Protein AF-A0A933IDX9-F1 (afdb_monomer_lite)

pLDDT: mean 79.71, std 16.28, range [44.59, 95.31]

Sequence (98 aa):
MGKRPRPNTANRVAEPPVTLSTPPRLVSDEKGQVVEVILNYADYENFLRVLAQHADWETLPPYLQDAIDNLLADEAIAEEGAPIPLRQALAQTHDLPA

Structure (mmCIF, N/CA/C/O backbone):
data_AF-A0A933IDX9-F1
#
_entry.id   AF-A0A933IDX9-F1
#
loop_
_atom_site.group_PDB
_atom_site.id
_atom_site.type_symbol
_atom_site.label_atom_id
_atom_site.label_alt_id
_atom_site.label_comp_id
_atom_site.label_asym_id
_atom_site.label_entity_id
_atom_site.label_seq_id
_atom_site.pdbx_PDB_ins_code
_atom_site.Cartn_x
_atom_site.Cartn_y
_atom_site.Cartn_z
_atom_site.occupancy
_atom_site.B_iso_or_equiv
_atom_site.auth_seq_id
_atom_site.auth_comp_id
_atom_site.auth_asym_id
_atom_site.auth_atom_id
_atom_site.pdbx_PDB_model_num
ATOM 1 N N . MET A 1 1 ? 23.999 -39.166 33.409 1.00 45.69 1 MET A N 1
ATOM 2 C CA . MET A 1 1 ? 24.673 -38.239 32.470 1.00 45.69 1 MET A CA 1
ATOM 3 C C . MET A 1 1 ? 24.041 -38.400 31.098 1.00 45.69 1 MET A C 1
ATOM 5 O O . MET A 1 1 ? 23.823 -39.535 30.705 1.00 45.69 1 MET A O 1
ATOM 9 N N . GLY A 1 2 ?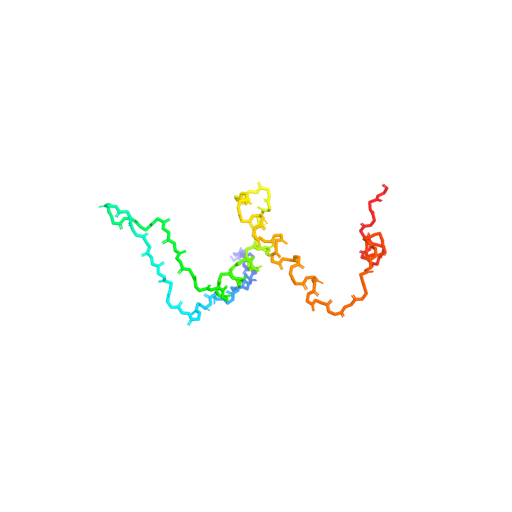 23.705 -37.296 30.418 1.00 47.09 2 GLY A N 1
ATOM 10 C CA . GLY A 1 2 ? 23.220 -37.311 29.028 1.00 47.09 2 GLY A CA 1
ATOM 11 C C . GLY A 1 2 ? 21.868 -36.627 28.781 1.00 47.09 2 GLY A C 1
ATOM 12 O O . GLY A 1 2 ? 20.983 -37.236 28.191 1.00 47.09 2 GLY A O 1
ATOM 13 N N . LYS A 1 3 ? 21.676 -35.371 29.215 1.00 47.22 3 LYS A N 1
ATOM 14 C CA . LYS A 1 3 ? 20.559 -34.551 28.709 1.00 47.22 3 LYS A CA 1
ATOM 15 C C . LYS A 1 3 ? 20.944 -34.046 27.313 1.00 47.22 3 LYS A C 1
ATOM 17 O O . LYS A 1 3 ? 21.912 -33.304 27.185 1.00 47.22 3 LYS A O 1
ATOM 22 N N . ARG A 1 4 ? 20.218 -34.488 26.282 1.00 50.94 4 ARG A N 1
ATOM 23 C CA . ARG A 1 4 ? 20.361 -34.010 24.896 1.00 50.94 4 ARG A CA 1
ATOM 24 C C . ARG A 1 4 ? 20.116 -32.490 24.843 1.00 50.94 4 ARG A C 1
ATOM 26 O O . ARG A 1 4 ? 19.132 -32.043 25.440 1.00 50.94 4 ARG A O 1
ATOM 33 N N . PRO A 1 5 ? 20.955 -31.696 24.157 1.00 49.97 5 PRO A N 1
ATOM 34 C CA . PRO A 1 5 ? 20.691 -30.277 23.972 1.00 49.97 5 PRO A CA 1
ATOM 35 C C . PRO A 1 5 ? 19.539 -30.106 22.975 1.00 49.97 5 PRO A C 1
ATOM 37 O O . PRO A 1 5 ? 19.484 -30.781 21.947 1.00 49.97 5 PRO A O 1
ATOM 40 N N . ARG A 1 6 ? 18.583 -29.235 23.310 1.00 53.88 6 ARG A N 1
ATOM 41 C CA . ARG A 1 6 ? 17.514 -28.815 22.393 1.00 53.88 6 ARG A CA 1
ATOM 42 C C . ARG A 1 6 ? 18.144 -27.985 21.265 1.00 53.88 6 ARG A C 1
ATOM 44 O O . ARG A 1 6 ? 19.086 -27.246 21.555 1.00 53.88 6 ARG A O 1
ATOM 51 N N . PRO A 1 7 ? 17.669 -28.095 20.014 1.00 44.84 7 PRO A N 1
ATOM 52 C CA . PRO A 1 7 ? 18.198 -27.286 18.930 1.00 44.84 7 PRO A CA 1
ATOM 53 C C . PRO A 1 7 ? 17.945 -25.809 19.231 1.00 44.84 7 PRO A C 1
ATOM 55 O O . PRO A 1 7 ? 16.839 -25.410 19.597 1.00 44.84 7 PRO A O 1
ATOM 58 N N . ASN A 1 8 ? 19.029 -25.046 19.127 1.00 44.59 8 ASN A N 1
ATOM 59 C CA . ASN A 1 8 ? 19.095 -23.603 19.262 1.00 44.59 8 ASN A CA 1
ATOM 60 C C . ASN A 1 8 ? 18.110 -22.983 18.266 1.00 44.59 8 ASN A C 1
ATOM 62 O O . ASN A 1 8 ? 18.256 -23.183 17.059 1.00 44.59 8 ASN A O 1
ATOM 66 N N . THR A 1 9 ? 17.088 -22.298 18.773 1.00 50.53 9 THR A N 1
ATOM 67 C CA . THR A 1 9 ? 16.115 -21.555 17.976 1.00 50.53 9 THR A CA 1
ATOM 68 C C . THR A 1 9 ? 16.888 -20.494 17.206 1.00 50.53 9 THR A C 1
ATOM 70 O O . THR A 1 9 ? 17.293 -19.476 17.763 1.00 50.53 9 THR A O 1
ATOM 73 N N . ALA A 1 10 ? 17.187 -20.799 15.946 1.00 44.81 10 ALA A N 1
ATOM 74 C CA . ALA A 1 10 ? 17.924 -19.933 15.056 1.00 44.81 10 ALA A CA 1
ATOM 75 C C . ALA A 1 10 ? 17.204 -18.586 14.969 1.00 44.81 10 ALA A C 1
ATOM 77 O O . ALA A 1 10 ? 16.088 -18.503 14.466 1.00 44.81 10 ALA A O 1
ATOM 78 N N . ASN A 1 11 ? 17.842 -17.567 15.542 1.00 46.97 11 ASN A N 1
ATOM 79 C CA . ASN A 1 11 ? 18.029 -16.248 14.955 1.00 46.97 11 ASN A CA 1
ATOM 80 C C . ASN A 1 11 ? 16.917 -15.827 13.975 1.00 46.97 11 ASN A C 1
ATOM 82 O O . ASN A 1 11 ? 17.146 -15.696 12.775 1.00 46.97 11 ASN A O 1
ATOM 86 N N . ARG A 1 12 ? 15.701 -15.604 14.484 1.00 47.06 12 ARG A N 1
ATOM 87 C CA . ARG A 1 12 ? 14.731 -14.783 13.765 1.00 47.06 12 ARG A CA 1
ATOM 88 C C . ARG A 1 12 ? 15.270 -13.367 13.903 1.00 47.06 12 ARG A C 1
ATOM 90 O O . ARG A 1 12 ? 15.189 -12.796 14.988 1.00 47.06 12 ARG A O 1
ATOM 97 N N . VAL A 1 13 ? 15.947 -12.879 12.866 1.00 49.91 13 VAL A N 1
ATOM 98 C CA . VAL A 1 13 ? 16.349 -11.474 12.774 1.00 49.91 13 VAL A CA 1
ATOM 99 C C . VAL A 1 13 ? 15.067 -10.683 13.005 1.00 49.91 13 VAL A C 1
ATOM 101 O O . VAL A 1 13 ? 14.136 -10.776 12.213 1.00 49.91 13 VAL A O 1
ATOM 104 N N . ALA A 1 14 ? 14.955 -10.040 14.166 1.00 50.41 14 ALA A N 1
ATOM 105 C CA . ALA A 1 14 ? 13.863 -9.124 14.419 1.00 50.41 14 ALA A CA 1
ATOM 106 C C . ALA A 1 14 ? 14.101 -7.957 13.466 1.00 50.41 14 ALA A C 1
ATOM 108 O O . ALA A 1 14 ? 15.050 -7.192 13.653 1.00 50.41 14 ALA A O 1
ATOM 109 N N . GLU A 1 15 ? 13.318 -7.904 12.394 1.00 51.97 15 GLU A N 1
ATOM 110 C CA . GLU A 1 15 ? 13.333 -6.775 11.477 1.00 51.97 15 GLU A CA 1
ATOM 111 C C . GLU A 1 15 ? 13.093 -5.491 12.274 1.00 51.97 15 GLU A C 1
ATOM 113 O O . GLU A 1 15 ? 12.338 -5.499 13.258 1.00 51.97 15 GLU A O 1
ATOM 118 N N . PRO A 1 16 ? 13.801 -4.405 11.927 1.00 48.38 16 PRO A N 1
ATOM 119 C CA . PRO A 1 16 ? 13.703 -3.168 12.675 1.00 48.38 16 PRO A CA 1
ATOM 120 C C . PRO A 1 16 ? 12.237 -2.713 12.702 1.00 48.38 16 PRO A C 1
ATOM 122 O O . PRO A 1 16 ? 11.563 -2.765 11.672 1.00 48.38 16 PRO A O 1
ATOM 125 N N . PRO A 1 17 ? 11.723 -2.271 13.863 1.00 57.91 17 PRO A N 1
ATOM 126 C CA . PRO A 1 17 ? 10.365 -1.764 13.947 1.00 57.91 17 PRO A CA 1
ATOM 127 C C . PRO A 1 17 ? 10.210 -0.615 12.951 1.00 57.91 17 PRO A C 1
ATOM 129 O O . PRO A 1 17 ? 11.028 0.311 12.946 1.00 57.91 17 PRO A O 1
ATOM 132 N N . VAL A 1 18 ? 9.164 -0.678 12.121 1.00 59.28 18 VAL A N 1
ATOM 133 C CA . VAL A 1 18 ? 8.779 0.430 11.244 1.00 59.28 18 VAL A CA 1
ATOM 134 C C . VAL A 1 18 ? 8.603 1.654 12.131 1.00 59.28 18 VAL A C 1
ATOM 136 O O . VAL A 1 18 ? 7.672 1.743 12.932 1.00 59.28 18 VAL A O 1
ATOM 139 N N . THR A 1 19 ? 9.569 2.562 12.058 1.00 71.19 19 THR A N 1
ATOM 140 C CA . THR A 1 19 ? 9.562 3.769 12.870 1.00 71.19 19 THR A CA 1
ATOM 141 C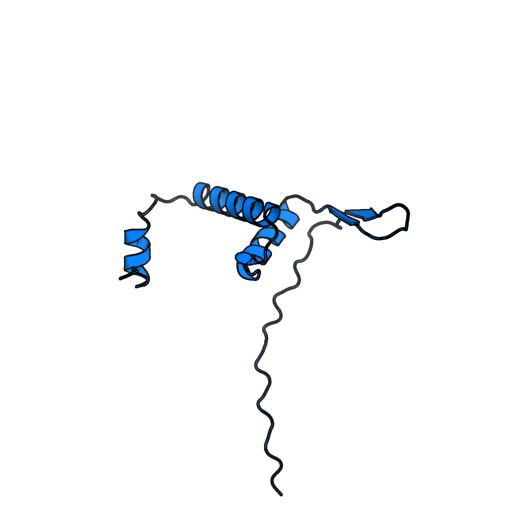 C . THR A 1 19 ? 8.773 4.796 12.089 1.00 71.19 19 THR A C 1
ATOM 143 O O . THR A 1 19 ? 9.217 5.249 11.038 1.00 71.19 19 THR A O 1
ATOM 146 N N . LEU A 1 20 ? 7.580 5.111 12.586 1.00 79.56 20 LEU A N 1
ATOM 147 C CA . LEU A 1 20 ? 6.732 6.131 11.989 1.00 79.56 20 LEU A CA 1
ATOM 148 C C . LEU A 1 20 ? 7.413 7.486 12.158 1.00 79.56 20 LEU A C 1
ATOM 150 O O . LEU A 1 20 ? 7.788 7.872 13.269 1.00 79.56 20 LEU A O 1
ATOM 154 N N . SER A 1 21 ? 7.585 8.195 11.050 1.00 81.81 21 SER A N 1
ATOM 155 C CA . SER A 1 21 ? 8.193 9.524 11.042 1.00 81.81 21 SER A CA 1
ATOM 156 C C . SER A 1 21 ? 7.307 10.552 11.744 1.00 81.81 21 SER A C 1
ATOM 158 O O . SER A 1 21 ? 7.810 11.499 12.352 1.00 81.81 21 SER A O 1
ATOM 160 N N . THR A 1 22 ? 5.987 10.342 11.722 1.00 82.69 22 THR A N 1
ATOM 161 C CA . THR A 1 22 ? 5.022 11.147 12.476 1.00 82.69 22 THR A CA 1
ATOM 162 C C . THR A 1 22 ? 4.072 10.284 13.298 1.00 82.69 22 THR A C 1
ATOM 164 O O . THR A 1 22 ? 3.740 9.173 12.885 1.00 82.69 22 THR A O 1
ATOM 167 N N . PRO A 1 23 ? 3.577 10.786 14.445 1.00 85.88 23 PRO A N 1
ATOM 168 C CA . PRO A 1 23 ? 2.555 10.082 1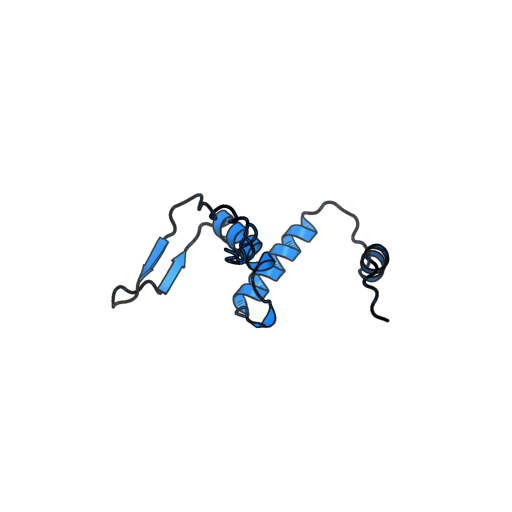5.202 1.00 85.88 23 PRO A CA 1
ATOM 169 C C . PRO A 1 23 ? 1.302 9.851 14.339 1.00 85.88 23 PRO A C 1
ATOM 171 O O . PRO A 1 23 ? 0.773 10.818 13.778 1.00 85.88 23 PRO A O 1
ATOM 174 N N . PRO A 1 24 ? 0.803 8.607 14.245 1.00 90.31 24 PRO A N 1
ATOM 175 C CA . PRO A 1 24 ? -0.402 8.307 13.489 1.00 90.31 24 PRO A CA 1
ATOM 176 C C . PRO A 1 24 ? -1.622 8.939 14.161 1.00 90.31 24 PRO A C 1
ATOM 178 O O . PRO A 1 24 ? -1.677 9.061 15.390 1.00 90.31 24 PRO A O 1
ATOM 181 N N . ARG A 1 25 ? -2.637 9.309 13.375 1.00 91.38 25 ARG A N 1
ATOM 182 C CA . ARG A 1 25 ? -3.938 9.690 13.943 1.00 91.38 25 ARG A CA 1
ATOM 183 C C . ARG A 1 25 ? -4.804 8.451 14.076 1.00 91.38 25 ARG A C 1
ATOM 185 O O . ARG A 1 25 ? -4.937 7.685 13.130 1.00 91.38 25 ARG A O 1
ATOM 192 N N . LEU A 1 26 ? -5.403 8.282 15.245 1.00 93.50 26 LEU A N 1
ATOM 193 C CA . LEU A 1 26 ? -6.318 7.185 15.525 1.00 93.50 26 LEU A CA 1
ATOM 194 C C . LEU A 1 26 ? -7.747 7.715 15.453 1.00 93.50 26 LEU A C 1
ATOM 196 O O . LEU A 1 26 ? -8.053 8.742 16.063 1.00 93.50 26 LEU A O 1
ATOM 200 N N . VAL A 1 27 ? -8.606 7.025 14.711 1.00 93.25 27 VAL A N 1
ATOM 201 C CA . VAL A 1 27 ? -10.043 7.301 14.659 1.00 93.25 27 VAL A CA 1
ATOM 202 C C . VAL A 1 27 ? -10.742 6.239 15.492 1.00 93.25 27 VAL A C 1
ATOM 204 O O . VAL A 1 27 ? -10.531 5.043 15.281 1.00 93.25 27 VAL A O 1
ATOM 207 N N . SER A 1 28 ? -11.556 6.677 16.449 1.00 95.31 28 SER A N 1
ATOM 208 C CA . SER A 1 28 ? -12.326 5.795 17.323 1.00 95.31 28 SER A CA 1
ATOM 209 C C . SER A 1 28 ? -13.817 5.857 17.005 1.00 95.31 28 SER A C 1
ATOM 211 O O . SER A 1 28 ? -14.326 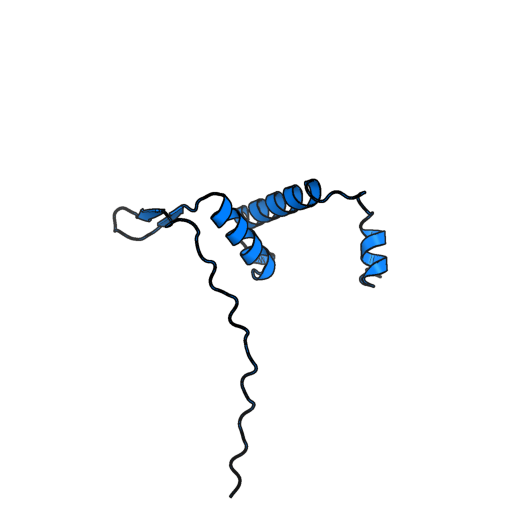6.907 16.614 1.00 95.31 28 SER A O 1
ATOM 213 N N . ASP A 1 29 ? -14.517 4.743 17.208 1.00 94.44 29 ASP A N 1
ATOM 214 C CA . ASP A 1 29 ? -15.976 4.685 17.154 1.00 94.44 29 ASP A CA 1
ATOM 215 C C . ASP A 1 29 ? -16.635 5.336 18.390 1.00 94.44 29 ASP A C 1
ATOM 217 O O . ASP A 1 29 ? -15.972 5.775 19.335 1.00 94.44 29 ASP A O 1
ATOM 221 N N . GLU A 1 30 ? -17.971 5.361 18.416 1.00 93.69 30 GLU A N 1
ATOM 222 C CA . GLU A 1 30 ? -18.768 5.888 19.539 1.00 93.69 30 GLU A CA 1
ATOM 223 C C . GLU A 1 30 ? -18.532 5.142 20.868 1.00 93.69 30 GLU A C 1
ATOM 225 O O . GLU A 1 30 ? -18.858 5.653 21.940 1.00 93.69 30 GLU A O 1
ATOM 230 N N . LYS A 1 31 ? -17.962 3.931 20.816 1.00 93.94 31 LYS A N 1
ATOM 231 C CA . LYS A 1 31 ? -17.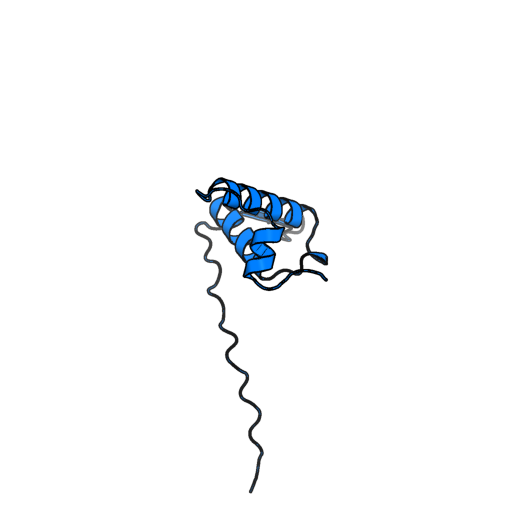631 3.087 21.974 1.00 93.94 31 LYS A CA 1
ATOM 232 C C . LYS A 1 31 ? -16.169 3.246 22.408 1.00 93.94 31 LYS A C 1
ATOM 234 O O . LYS A 1 31 ? -15.741 2.567 23.344 1.00 93.94 31 LYS A O 1
ATOM 239 N N . GLY A 1 32 ? -15.407 4.120 21.749 1.00 90.38 32 GLY A N 1
ATOM 240 C CA . GLY A 1 32 ? -13.995 4.375 22.023 1.00 90.38 32 GLY A CA 1
ATOM 241 C C . GLY A 1 32 ? -13.036 3.315 21.471 1.00 90.38 32 GLY A C 1
ATOM 242 O O . GLY A 1 32 ? -11.861 3.330 21.834 1.00 90.38 32 GLY A O 1
ATOM 243 N N . GLN A 1 33 ? -13.493 2.398 20.615 1.00 92.62 33 GLN A N 1
ATOM 244 C CA . GLN A 1 33 ? -12.632 1.419 19.946 1.00 92.62 33 GLN A CA 1
ATOM 245 C C . GLN A 1 33 ? -11.973 2.052 18.725 1.00 92.62 33 GLN A C 1
ATOM 247 O O . GLN A 1 33 ? -12.641 2.724 17.948 1.00 92.62 33 GLN A O 1
ATOM 252 N N . VAL A 1 34 ? -10.667 1.843 18.545 1.00 91.50 34 VAL A N 1
ATOM 253 C CA . VAL A 1 34 ? -9.953 2.336 17.357 1.00 91.50 34 VAL A CA 1
ATOM 254 C C . VAL A 1 34 ? -10.405 1.535 16.140 1.00 91.50 34 VAL A C 1
ATOM 256 O O . VAL A 1 34 ? -10.256 0.315 16.114 1.00 91.50 34 VAL A O 1
ATOM 259 N N . VAL A 1 35 ? -10.948 2.231 15.146 1.00 93.62 35 VAL A N 1
ATOM 260 C CA . VAL A 1 35 ? -11.460 1.646 13.899 1.00 93.62 35 VAL A CA 1
ATOM 261 C C . VAL A 1 35 ? -10.581 1.973 12.700 1.00 93.62 35 VAL A C 1
ATOM 263 O O . VAL A 1 35 ? -10.515 1.176 11.770 1.00 93.62 35 VAL A O 1
ATOM 266 N N . GLU A 1 36 ? -9.861 3.097 12.730 1.00 89.88 36 GLU A N 1
ATOM 267 C CA . GLU A 1 36 ? -8.970 3.493 11.639 1.00 89.88 36 GLU A CA 1
ATOM 268 C C . GLU A 1 36 ? -7.675 4.105 12.174 1.00 89.88 36 GLU A C 1
ATOM 270 O O . GLU A 1 36 ? -7.623 4.705 13.254 1.00 89.88 36 GLU A O 1
ATOM 275 N N . VAL A 1 37 ? -6.621 3.967 11.374 1.00 91.19 37 VAL A N 1
ATOM 276 C CA . VAL A 1 37 ? -5.309 4.562 11.613 1.00 91.19 37 VAL A CA 1
ATOM 277 C C . VAL A 1 37 ? -4.931 5.349 10.370 1.00 91.19 37 VAL A C 1
ATOM 279 O O . VAL A 1 37 ? -4.826 4.791 9.283 1.00 91.19 37 VAL A O 1
ATOM 282 N N . ILE A 1 38 ? -4.722 6.650 10.534 1.00 91.25 38 ILE A N 1
ATOM 283 C CA . ILE A 1 38 ? -4.303 7.543 9.459 1.00 91.25 38 ILE A CA 1
ATOM 284 C C . ILE A 1 38 ? -2.803 7.774 9.603 1.00 91.25 38 ILE A C 1
ATOM 286 O O . ILE A 1 38 ? -2.335 8.341 10.598 1.00 91.25 38 ILE A O 1
ATOM 290 N N . LEU A 1 39 ? -2.070 7.338 8.585 1.00 91.62 39 LEU A N 1
ATOM 291 C CA . LEU A 1 39 ? -0.639 7.556 8.431 1.00 91.62 39 LEU A CA 1
ATOM 292 C C . LEU A 1 39 ? -0.389 8.767 7.534 1.00 91.62 39 LEU A C 1
ATOM 294 O O . LEU A 1 39 ? -1.233 9.140 6.716 1.00 91.62 39 LEU A O 1
ATOM 298 N N . ASN A 1 40 ? 0.784 9.383 7.677 1.00 92.31 40 ASN A N 1
ATOM 299 C CA . ASN A 1 40 ? 1.259 10.267 6.622 1.00 92.31 40 ASN A CA 1
ATOM 300 C C . ASN A 1 40 ? 1.595 9.432 5.373 1.00 92.31 40 ASN A C 1
ATOM 302 O O . ASN A 1 40 ? 1.749 8.213 5.448 1.00 92.31 40 ASN A O 1
ATOM 306 N N . TYR A 1 41 ? 1.710 10.096 4.227 1.00 90.12 41 TYR A N 1
ATOM 307 C CA . TYR A 1 41 ? 1.897 9.407 2.954 1.00 90.12 41 TYR A CA 1
ATOM 308 C C . TYR A 1 41 ? 3.190 8.571 2.899 1.00 90.12 41 TYR A C 1
ATOM 310 O O . TYR A 1 41 ? 3.144 7.412 2.510 1.00 90.12 41 TYR A O 1
ATOM 318 N N . ALA A 1 42 ? 4.318 9.107 3.375 1.00 90.31 42 ALA A N 1
ATOM 319 C CA . ALA A 1 42 ? 5.601 8.397 3.356 1.00 90.31 42 ALA A CA 1
ATOM 320 C C . ALA A 1 42 ? 5.615 7.159 4.276 1.00 90.31 42 ALA A C 1
ATOM 322 O O . ALA A 1 42 ? 6.147 6.108 3.922 1.00 90.31 42 ALA A O 1
ATOM 323 N N . ASP A 1 43 ? 5.005 7.268 5.457 1.00 91.12 43 ASP A N 1
ATOM 324 C CA . ASP A 1 43 ? 4.849 6.163 6.403 1.00 91.12 43 ASP A CA 1
ATOM 325 C C . ASP A 1 43 ? 3.890 5.100 5.839 1.00 91.12 43 ASP A C 1
ATOM 327 O O . ASP A 1 43 ? 4.105 3.906 6.049 1.00 91.12 43 ASP A O 1
ATOM 331 N N . TYR A 1 44 ? 2.853 5.520 5.104 1.00 91.56 44 TYR A N 1
ATOM 332 C CA . TYR A 1 44 ? 1.931 4.625 4.408 1.00 91.56 44 TYR A CA 1
ATOM 333 C C . TYR A 1 44 ? 2.617 3.860 3.269 1.00 91.56 44 TYR A C 1
ATOM 335 O O . TYR A 1 44 ? 2.494 2.640 3.209 1.00 91.56 44 TYR A O 1
ATOM 343 N N . GLU A 1 45 ? 3.398 4.530 2.418 1.00 91.62 45 GLU A N 1
ATOM 344 C CA . GLU A 1 45 ? 4.196 3.865 1.378 1.00 91.62 45 GLU A CA 1
ATOM 345 C C . GLU A 1 45 ? 5.166 2.849 1.987 1.00 91.62 45 GLU A C 1
ATOM 347 O O . GLU A 1 45 ? 5.242 1.704 1.542 1.00 91.62 45 GLU A O 1
ATOM 352 N N . ASN A 1 46 ? 5.873 3.227 3.056 1.00 90.50 46 ASN A N 1
ATOM 353 C CA . ASN A 1 46 ? 6.793 2.316 3.728 1.00 90.50 46 ASN A CA 1
ATOM 354 C C . ASN A 1 46 ? 6.063 1.114 4.347 1.00 90.50 46 ASN A C 1
ATOM 356 O O . ASN A 1 46 ? 6.553 -0.013 4.285 1.00 90.50 46 ASN A O 1
ATOM 360 N N . PHE A 1 47 ? 4.871 1.332 4.906 1.00 90.69 47 PHE A N 1
ATOM 361 C CA . PHE A 1 47 ? 4.013 0.248 5.374 1.00 90.69 47 PHE A CA 1
ATOM 362 C C . PHE A 1 47 ? 3.638 -0.710 4.236 1.00 90.69 47 PHE A C 1
ATOM 364 O O . PHE A 1 47 ? 3.774 -1.919 4.412 1.00 90.69 47 PHE A O 1
ATOM 371 N N . LEU A 1 48 ? 3.232 -0.200 3.069 1.00 92.38 48 LEU A N 1
ATOM 372 C CA . LEU A 1 48 ? 2.907 -1.032 1.906 1.00 92.38 48 LEU A CA 1
ATOM 373 C C . LEU A 1 48 ? 4.114 -1.841 1.410 1.00 92.38 48 LEU A C 1
ATOM 375 O O . LEU A 1 48 ? 3.952 -3.018 1.095 1.00 92.38 48 LEU A O 1
ATOM 379 N N . ARG A 1 49 ? 5.328 -1.273 1.415 1.00 90.62 49 ARG A N 1
ATOM 380 C CA . ARG A 1 49 ? 6.564 -2.008 1.068 1.00 90.62 49 ARG A CA 1
ATOM 381 C C . ARG A 1 49 ? 6.819 -3.189 1.991 1.00 90.62 49 ARG A C 1
ATOM 383 O O . ARG A 1 49 ? 7.122 -4.285 1.529 1.00 90.62 49 ARG A O 1
ATOM 390 N N . VAL A 1 50 ? 6.690 -2.968 3.298 1.00 89.56 50 VAL A N 1
ATOM 391 C CA . VAL A 1 50 ? 6.840 -4.033 4.299 1.00 89.56 50 VAL A CA 1
ATOM 392 C C . VAL A 1 50 ? 5.741 -5.076 4.109 1.00 89.56 50 VAL A C 1
ATOM 394 O O . VAL A 1 50 ? 6.003 -6.276 4.127 1.00 89.56 50 VAL A O 1
ATOM 397 N N . LEU A 1 51 ? 4.509 -4.637 3.862 1.00 90.31 51 LEU A N 1
ATOM 398 C CA . LEU A 1 51 ? 3.384 -5.532 3.635 1.00 90.31 51 LEU A CA 1
ATOM 399 C C . LEU A 1 51 ? 3.606 -6.429 2.409 1.00 90.31 51 LEU A C 1
ATOM 401 O O . LEU A 1 51 ? 3.418 -7.637 2.517 1.00 90.31 51 LEU A O 1
ATOM 405 N N . ALA A 1 52 ? 4.084 -5.876 1.294 1.00 88.19 52 ALA A N 1
ATOM 406 C CA . ALA A 1 52 ? 4.387 -6.620 0.072 1.00 88.19 52 ALA A CA 1
ATOM 407 C C . ALA A 1 52 ? 5.463 -7.707 0.266 1.00 88.19 52 ALA A C 1
ATOM 409 O O . ALA A 1 52 ? 5.444 -8.724 -0.420 1.00 88.19 52 ALA A O 1
ATOM 410 N N . GLN A 1 53 ? 6.389 -7.519 1.211 1.00 87.62 53 GLN A N 1
ATOM 411 C CA . GLN A 1 53 ? 7.459 -8.484 1.495 1.00 87.62 53 GLN A CA 1
ATOM 412 C C . GLN A 1 53 ? 7.019 -9.639 2.404 1.00 87.62 53 GLN A C 1
ATOM 414 O O . GLN A 1 53 ? 7.630 -10.710 2.375 1.00 87.62 53 GLN A O 1
ATOM 419 N N . HIS A 1 54 ? 5.992 -9.433 3.234 1.00 85.06 54 HIS A N 1
ATOM 420 C CA . HIS A 1 54 ? 5.660 -10.356 4.326 1.00 85.06 54 HIS A CA 1
ATOM 421 C C . HIS A 1 54 ? 4.240 -10.910 4.297 1.00 85.06 54 HIS A C 1
ATOM 423 O O . HIS A 1 54 ? 3.971 -11.898 4.987 1.00 85.06 54 HIS A O 1
ATOM 429 N N . ALA A 1 55 ? 3.323 -10.286 3.564 1.00 85.50 55 ALA A N 1
ATOM 430 C CA . ALA A 1 55 ? 1.948 -10.742 3.489 1.00 85.50 55 ALA A CA 1
ATOM 431 C C . ALA A 1 55 ? 1.767 -11.800 2.399 1.00 85.50 55 ALA A C 1
ATOM 433 O O . ALA A 1 55 ? 2.356 -11.727 1.324 1.00 85.50 55 ALA A O 1
ATOM 434 N N . ASP A 1 56 ? 0.904 -12.772 2.684 1.00 89.19 56 ASP A N 1
ATOM 435 C CA . ASP A 1 56 ? 0.429 -13.703 1.670 1.00 89.19 56 ASP A CA 1
ATOM 436 C C . ASP A 1 56 ? -0.610 -12.994 0.796 1.00 89.19 56 ASP A C 1
ATOM 438 O O . ASP A 1 56 ? -1.674 -12.593 1.287 1.00 89.19 56 ASP A O 1
ATOM 442 N N . TRP A 1 57 ? -0.275 -12.837 -0.487 1.00 88.38 57 TRP A N 1
ATOM 443 C CA . TRP A 1 57 ? -1.065 -12.112 -1.479 1.00 88.38 57 TRP A CA 1
ATOM 444 C C . TRP A 1 57 ? -2.521 -12.581 -1.516 1.00 88.38 57 TRP A C 1
ATOM 446 O O . TRP A 1 57 ? -3.433 -11.760 -1.458 1.00 88.38 57 TRP A O 1
ATOM 456 N N . GLU A 1 58 ? -2.752 -13.897 -1.485 1.00 90.06 58 GLU A N 1
ATOM 457 C CA . GLU A 1 58 ? -4.089 -14.504 -1.585 1.00 90.06 58 GLU A CA 1
ATOM 458 C C . GLU A 1 58 ? -4.987 -14.200 -0.376 1.00 90.06 58 GLU A C 1
ATOM 460 O O . GLU A 1 58 ? -6.212 -14.304 -0.444 1.00 90.06 58 GLU A O 1
ATOM 465 N N . THR A 1 59 ? -4.386 -13.821 0.752 1.00 89.38 59 THR A N 1
ATOM 466 C CA . THR A 1 59 ? -5.105 -13.484 1.991 1.00 89.38 59 THR A CA 1
ATOM 467 C C . THR A 1 59 ? -5.242 -11.984 2.211 1.00 89.38 59 THR A C 1
ATOM 469 O O . THR A 1 59 ? -5.945 -11.547 3.127 1.00 89.38 59 THR A O 1
ATOM 472 N N . LEU A 1 60 ? -4.562 -11.191 1.386 1.00 90.56 60 LEU A N 1
ATOM 473 C CA . LEU A 1 60 ? -4.540 -9.752 1.509 1.00 90.56 60 LEU A CA 1
ATOM 474 C C . LEU A 1 60 ? -5.899 -9.171 1.081 1.00 90.56 60 LEU A C 1
ATOM 476 O O . LEU A 1 60 ? -6.434 -9.561 0.043 1.00 90.56 60 LEU A O 1
ATOM 480 N N . PRO A 1 61 ? -6.480 -8.228 1.840 1.00 92.94 61 PRO A N 1
ATOM 481 C CA . PRO A 1 61 ? -7.671 -7.520 1.396 1.00 92.94 61 PRO A CA 1
ATOM 482 C C . PRO A 1 61 ? -7.475 -6.869 0.012 1.00 92.94 61 PRO A C 1
ATOM 484 O O . PRO A 1 61 ? -6.427 -6.256 -0.203 1.00 92.94 61 PRO A O 1
ATOM 487 N N . PRO A 1 62 ? -8.476 -6.907 -0.894 1.00 93.00 62 PRO A N 1
ATOM 488 C CA . PRO A 1 62 ? -8.319 -6.422 -2.270 1.00 93.00 62 PRO A CA 1
ATOM 489 C C . PRO A 1 62 ? -7.813 -4.979 -2.376 1.00 93.00 62 PRO A C 1
ATOM 491 O O . PRO A 1 62 ? -6.936 -4.683 -3.172 1.00 93.00 62 PRO A O 1
ATOM 494 N N . TYR A 1 63 ? -8.281 -4.089 -1.498 1.00 91.44 63 TYR A N 1
ATOM 495 C CA . TYR A 1 63 ? -7.844 -2.690 -1.502 1.00 91.44 63 TYR A CA 1
ATOM 496 C C . TYR A 1 63 ? -6.352 -2.509 -1.166 1.00 91.44 63 TYR A C 1
ATOM 498 O O . TYR A 1 63 ? -5.757 -1.513 -1.564 1.00 91.44 63 TYR A O 1
ATOM 506 N N . LEU A 1 64 ? -5.743 -3.444 -0.422 1.00 92.19 64 LEU A N 1
ATOM 507 C CA . LEU A 1 64 ? -4.302 -3.435 -0.156 1.00 92.19 64 LEU A CA 1
ATOM 508 C C . LEU A 1 64 ? -3.519 -4.062 -1.307 1.00 92.19 64 LEU A C 1
ATOM 510 O O . LEU A 1 64 ? -2.405 -3.619 -1.554 1.00 92.19 64 LEU A O 1
ATOM 514 N N . GLN A 1 65 ? -4.094 -5.040 -2.016 1.00 93.88 65 GLN A N 1
ATOM 515 C CA . GLN A 1 65 ? -3.490 -5.584 -3.237 1.00 93.88 65 GLN A CA 1
ATOM 516 C C . GLN A 1 65 ? -3.374 -4.473 -4.282 1.00 93.88 65 GLN A C 1
ATOM 518 O O . GLN A 1 65 ? -2.273 -4.17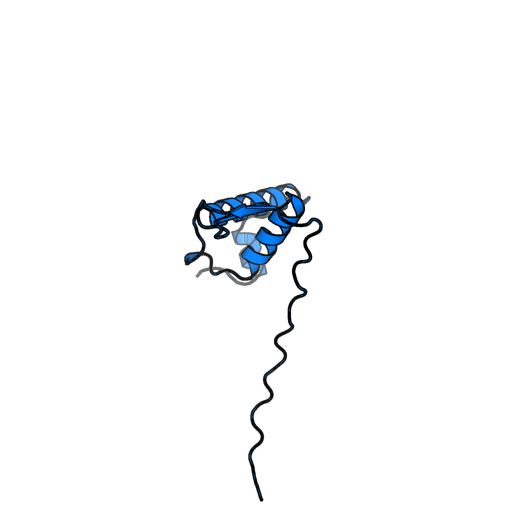0 -4.726 1.00 93.88 65 GLN A O 1
ATOM 523 N N . ASP A 1 66 ? -4.479 -3.769 -4.547 1.00 94.69 66 ASP A N 1
ATOM 524 C CA . ASP A 1 66 ? -4.513 -2.631 -5.471 1.00 94.69 66 ASP A CA 1
ATOM 525 C C . ASP A 1 66 ? -3.522 -1.528 -5.060 1.00 94.69 66 ASP A C 1
ATOM 527 O O . ASP A 1 66 ? -2.866 -0.912 -5.899 1.00 94.69 66 ASP A O 1
ATOM 531 N N . ALA A 1 67 ? -3.404 -1.246 -3.758 1.00 93.50 67 ALA A N 1
ATOM 532 C CA . ALA A 1 67 ? -2.474 -0.236 -3.260 1.00 93.50 67 ALA A CA 1
ATOM 533 C C . ALA A 1 67 ? -1.005 -0.642 -3.461 1.00 93.50 67 ALA A C 1
ATOM 535 O O . ALA A 1 67 ? -0.191 0.201 -3.837 1.00 93.50 67 ALA A O 1
ATOM 536 N N . ILE A 1 68 ? -0.669 -1.915 -3.228 1.00 93.56 68 ILE A N 1
ATOM 537 C CA . ILE A 1 68 ? 0.674 -2.449 -3.478 1.00 93.56 68 ILE A CA 1
ATOM 538 C C . ILE A 1 68 ? 0.973 -2.455 -4.979 1.00 93.56 68 ILE A C 1
ATOM 540 O O . ILE A 1 68 ? 2.047 -2.008 -5.368 1.00 93.56 68 ILE A O 1
ATOM 544 N N . ASP A 1 69 ? 0.037 -2.892 -5.822 1.00 93.06 69 ASP A N 1
ATOM 545 C CA . ASP A 1 69 ? 0.222 -2.906 -7.277 1.00 93.06 69 ASP A CA 1
ATOM 546 C C . ASP A 1 69 ? 0.512 -1.504 -7.824 1.00 93.06 69 ASP A C 1
ATOM 548 O O . ASP A 1 69 ? 1.436 -1.330 -8.618 1.00 93.06 69 ASP A O 1
ATOM 552 N N . ASN A 1 70 ? -0.225 -0.487 -7.363 1.00 92.38 70 ASN A N 1
ATOM 553 C CA . ASN A 1 70 ? 0.033 0.901 -7.754 1.00 92.38 70 ASN A CA 1
ATOM 554 C C . ASN A 1 70 ? 1.413 1.383 -7.285 1.00 92.38 70 ASN A C 1
ATOM 556 O O . ASN A 1 70 ? 2.141 1.985 -8.069 1.00 92.38 70 ASN A O 1
ATOM 560 N N . LEU A 1 71 ? 1.798 1.073 -6.042 1.00 93.06 71 LEU A N 1
ATOM 561 C CA . LEU A 1 71 ? 3.123 1.416 -5.521 1.00 93.06 71 LEU A CA 1
ATOM 562 C C . LEU A 1 71 ? 4.241 0.788 -6.367 1.00 93.06 71 LEU A C 1
ATOM 564 O O . LEU A 1 71 ? 5.197 1.468 -6.729 1.00 93.06 71 LEU A O 1
ATOM 568 N N . LEU A 1 72 ? 4.119 -0.498 -6.704 1.00 89.56 72 LEU A N 1
ATOM 569 C CA . LEU A 1 72 ? 5.103 -1.209 -7.522 1.00 89.56 72 LEU A CA 1
ATOM 570 C C . LEU A 1 72 ? 5.153 -0.670 -8.956 1.00 89.56 72 LEU A C 1
ATOM 572 O O . LEU A 1 72 ? 6.230 -0.592 -9.546 1.00 89.56 72 LEU A O 1
ATOM 576 N N . ALA A 1 73 ? 4.009 -0.279 -9.518 1.00 89.00 73 ALA A N 1
ATOM 577 C CA . ALA A 1 73 ? 3.953 0.362 -10.825 1.00 89.00 73 ALA A CA 1
ATOM 578 C C . ALA A 1 73 ? 4.681 1.715 -10.818 1.00 89.00 73 ALA A C 1
ATOM 580 O O . ALA A 1 73 ? 5.481 1.976 -11.717 1.00 89.00 73 ALA A O 1
ATOM 581 N N . ASP A 1 74 ? 4.456 2.543 -9.798 1.00 88.88 74 ASP A N 1
ATOM 582 C CA . ASP A 1 74 ? 5.140 3.827 -9.641 1.00 88.88 74 ASP A CA 1
ATOM 583 C C . ASP A 1 74 ? 6.656 3.643 -9.460 1.00 88.88 74 ASP A C 1
ATOM 585 O O . ASP A 1 74 ? 7.446 4.367 -10.069 1.00 88.88 74 ASP A O 1
ATOM 589 N N . GLU A 1 75 ? 7.081 2.635 -8.692 1.00 87.62 75 GLU A N 1
ATOM 590 C CA . GLU A 1 75 ? 8.496 2.278 -8.535 1.00 87.62 75 GLU A CA 1
ATOM 591 C C . GLU A 1 75 ? 9.125 1.826 -9.857 1.00 87.62 75 GLU A C 1
ATOM 593 O O . GLU A 1 75 ? 10.212 2.288 -10.202 1.00 87.62 75 GLU A O 1
ATOM 598 N N . ALA A 1 76 ? 8.428 0.996 -10.635 1.00 86.19 76 ALA A N 1
ATOM 599 C CA . ALA A 1 76 ? 8.892 0.555 -11.948 1.00 86.19 76 ALA A CA 1
ATOM 600 C C . ALA A 1 76 ? 8.980 1.708 -12.963 1.00 86.19 76 ALA A C 1
ATOM 602 O O . ALA A 1 76 ? 9.847 1.699 -13.832 1.00 86.19 76 ALA A O 1
ATOM 603 N N . ILE A 1 77 ? 8.095 2.707 -12.867 1.00 85.62 77 ILE A N 1
ATOM 604 C CA . ILE A 1 77 ? 8.155 3.925 -13.691 1.00 85.62 77 ILE A CA 1
ATOM 605 C C . ILE A 1 77 ? 9.341 4.803 -13.277 1.00 85.62 77 ILE A C 1
ATOM 607 O O . ILE A 1 77 ? 9.982 5.414 -14.134 1.00 85.62 77 ILE A O 1
ATOM 611 N N . ALA A 1 78 ? 9.615 4.893 -11.975 1.00 87.19 78 ALA A N 1
ATOM 612 C CA . ALA A 1 78 ? 10.727 5.666 -11.437 1.00 87.19 78 ALA A CA 1
ATOM 613 C C . ALA A 1 78 ? 12.092 5.005 -11.689 1.00 87.19 78 ALA A C 1
ATOM 615 O O . ALA A 1 78 ? 13.111 5.698 -11.704 1.00 87.19 78 ALA A O 1
ATOM 616 N N . GLU A 1 79 ? 12.130 3.685 -11.883 1.00 82.12 79 GLU A N 1
ATOM 617 C CA . GLU A 1 79 ? 13.344 2.965 -12.242 1.00 82.12 79 GLU A CA 1
ATOM 618 C C . GLU A 1 79 ? 13.806 3.379 -13.648 1.00 82.12 79 GLU A C 1
ATOM 620 O O . GLU A 1 79 ? 13.208 3.051 -14.674 1.00 82.12 79 GLU A O 1
ATOM 625 N N . GLU A 1 80 ? 14.899 4.141 -13.708 1.00 74.00 80 GLU A N 1
ATOM 626 C CA . GLU A 1 80 ? 15.497 4.563 -14.970 1.00 74.00 80 GLU A CA 1
ATOM 627 C C . GLU A 1 80 ? 16.141 3.354 -15.671 1.00 74.00 80 GLU A C 1
ATOM 629 O O . GLU A 1 80 ? 17.284 2.977 -15.409 1.00 74.00 80 GLU A O 1
ATOM 634 N N . GLY A 1 81 ? 15.402 2.728 -16.586 1.00 77.31 81 GLY A N 1
ATOM 635 C CA . GLY A 1 81 ? 15.870 1.568 -17.335 1.00 77.31 81 GLY A CA 1
ATOM 636 C C . GLY A 1 81 ? 15.010 1.269 -18.556 1.00 77.31 81 GLY A C 1
ATOM 637 O O . GLY A 1 81 ? 13.823 1.583 -18.609 1.00 77.31 81 GLY A O 1
ATOM 638 N N . ALA A 1 82 ? 15.609 0.652 -19.578 1.00 79.06 82 ALA A N 1
ATOM 639 C CA . ALA A 1 82 ? 14.818 0.111 -20.675 1.00 79.06 82 ALA A CA 1
ATOM 640 C C . ALA A 1 82 ? 14.036 -1.110 -20.157 1.00 79.06 82 ALA A C 1
ATOM 642 O O . ALA A 1 82 ? 14.664 -2.021 -19.607 1.00 79.06 82 ALA A O 1
ATOM 643 N N . PRO A 1 83 ? 12.706 -1.171 -20.343 1.00 78.69 83 PRO A N 1
ATOM 644 C CA . PRO A 1 83 ? 11.928 -2.317 -19.902 1.00 78.69 83 PRO A CA 1
ATOM 645 C C . PRO A 1 83 ? 12.421 -3.576 -20.617 1.00 78.69 83 PRO A C 1
ATOM 647 O O . PRO A 1 83 ? 12.552 -3.603 -21.845 1.00 78.69 83 PRO A O 1
ATOM 650 N N . ILE A 1 84 ? 12.685 -4.630 -19.849 1.00 83.12 84 ILE A N 1
ATOM 651 C CA . ILE A 1 84 ? 13.046 -5.937 -20.396 1.00 83.12 84 ILE A CA 1
ATOM 652 C C . ILE A 1 84 ? 11.797 -6.823 -20.500 1.00 83.12 84 ILE A C 1
ATOM 654 O O . ILE A 1 84 ? 10.967 -6.836 -19.590 1.00 83.12 84 ILE A O 1
ATOM 658 N N . PRO A 1 85 ? 11.626 -7.593 -21.587 1.00 86.44 85 PRO A N 1
ATOM 659 C CA . PRO A 1 85 ? 10.530 -8.548 -21.683 1.00 86.44 85 PRO A CA 1
ATOM 660 C C . PRO A 1 85 ? 10.580 -9.585 -20.554 1.00 86.44 85 PRO A C 1
ATOM 662 O O . PRO A 1 85 ? 11.635 -10.161 -20.287 1.00 86.44 85 PRO A O 1
ATOM 665 N N . LEU A 1 86 ? 9.423 -9.916 -19.972 1.00 81.00 86 LEU A N 1
ATOM 666 C CA . LEU A 1 86 ? 9.311 -10.881 -18.867 1.00 81.00 86 LEU A CA 1
ATOM 667 C C . LEU A 1 86 ? 10.014 -12.216 -19.159 1.00 81.00 86 LEU A C 1
ATOM 669 O O . LEU A 1 86 ? 10.732 -12.745 -18.318 1.00 81.00 86 LEU A O 1
ATOM 673 N N . ARG A 1 87 ? 9.878 -12.745 -20.383 1.00 83.56 87 ARG A N 1
ATOM 674 C CA . ARG A 1 87 ? 10.557 -13.990 -20.787 1.00 83.56 87 ARG A CA 1
ATOM 675 C C . ARG A 1 87 ? 12.078 -13.896 -20.691 1.00 83.56 87 ARG A C 1
ATOM 677 O O . ARG A 1 87 ? 12.725 -14.882 -20.359 1.00 83.56 87 ARG A O 1
ATOM 684 N N . GLN A 1 88 ? 12.642 -12.733 -21.005 1.00 86.12 88 GLN A N 1
ATOM 685 C CA . GLN A 1 88 ? 14.078 -12.502 -20.918 1.00 86.12 88 GLN A CA 1
ATOM 686 C C . GLN A 1 88 ? 14.530 -12.407 -19.457 1.00 86.12 88 GLN A C 1
ATOM 688 O O . GLN A 1 88 ? 15.567 -12.973 -19.127 1.00 86.12 88 GLN A O 1
ATOM 693 N N . ALA A 1 89 ? 13.743 -11.762 -18.590 1.00 82.38 89 ALA A N 1
ATOM 694 C CA . ALA A 1 89 ? 14.010 -11.717 -17.152 1.00 82.38 89 ALA A CA 1
ATOM 695 C C . ALA A 1 89 ? 13.987 -13.126 -16.525 1.00 82.38 89 ALA A C 1
ATOM 697 O O . ALA A 1 89 ? 14.946 -13.526 -15.868 1.00 82.38 89 ALA A O 1
ATOM 698 N N . LEU A 1 90 ? 12.957 -13.928 -16.824 1.00 82.00 90 LEU A N 1
ATOM 699 C CA . LEU A 1 90 ? 12.821 -15.303 -16.318 1.00 82.00 90 LEU A CA 1
ATOM 700 C C . LEU A 1 90 ? 13.916 -16.248 -16.837 1.00 82.00 90 LEU A C 1
ATOM 702 O O . LEU A 1 90 ? 14.367 -17.144 -16.125 1.00 82.00 90 LEU A O 1
ATOM 706 N N . ALA A 1 91 ? 14.390 -16.036 -18.069 1.00 83.25 91 ALA A N 1
ATOM 707 C CA . ALA A 1 91 ? 15.509 -16.800 -18.616 1.00 83.25 91 ALA A CA 1
ATOM 708 C C . ALA A 1 91 ? 16.827 -16.547 -17.861 1.00 83.25 91 ALA A C 1
ATOM 710 O O . ALA A 1 91 ? 17.680 -17.430 -17.820 1.00 83.25 91 ALA A O 1
ATOM 711 N N . GLN A 1 92 ? 17.000 -15.366 -17.256 1.00 76.31 92 GLN A N 1
ATOM 712 C CA . GLN A 1 92 ? 18.182 -15.037 -16.453 1.00 76.31 92 GLN A CA 1
ATOM 713 C C . GLN A 1 92 ? 18.110 -15.640 -15.045 1.00 76.31 92 GLN A C 1
ATOM 715 O O . GLN A 1 92 ? 19.135 -16.064 -14.510 1.00 76.31 92 GLN A O 1
ATOM 720 N N . THR A 1 93 ? 16.912 -15.738 -14.462 1.00 75.44 93 THR A N 1
ATOM 721 C CA . THR A 1 93 ? 16.700 -16.314 -13.122 1.00 75.44 93 THR A CA 1
ATOM 722 C C . THR A 1 93 ? 16.531 -17.836 -13.114 1.00 75.44 93 THR A C 1
ATOM 724 O O . THR A 1 93 ? 16.513 -18.425 -12.042 1.00 75.44 93 THR A O 1
ATOM 727 N N . HIS A 1 94 ? 16.497 -18.487 -14.285 1.00 64.31 94 HIS A N 1
ATOM 728 C CA . HIS A 1 94 ? 16.211 -19.923 -14.466 1.00 64.31 94 HIS A CA 1
ATOM 729 C C . HIS A 1 94 ? 14.782 -20.350 -14.059 1.00 64.31 94 HIS A C 1
ATOM 731 O O . HIS A 1 94 ? 14.508 -21.546 -13.976 1.00 64.31 94 HIS A O 1
ATOM 737 N N . ASP A 1 95 ? 13.853 -19.400 -13.908 1.00 63.09 95 ASP A N 1
ATOM 738 C CA . ASP A 1 95 ? 12.431 -19.633 -13.595 1.00 63.09 95 ASP A CA 1
ATOM 739 C C . ASP A 1 95 ? 11.557 -19.661 -14.859 1.00 63.09 95 ASP A C 1
ATOM 741 O O . ASP A 1 95 ? 10.478 -19.067 -14.927 1.00 63.09 95 ASP A O 1
ATOM 745 N N . LEU A 1 96 ? 12.021 -20.321 -15.921 1.00 60.66 96 LEU A N 1
ATOM 746 C CA . LEU A 1 96 ? 11.179 -20.514 -17.100 1.00 60.66 96 LEU A CA 1
ATOM 747 C C . LEU A 1 96 ? 10.126 -21.595 -16.800 1.00 60.66 96 LEU A C 1
ATOM 749 O O . LEU A 1 96 ? 10.509 -22.733 -16.515 1.00 60.66 96 LEU A O 1
ATOM 753 N N . PRO A 1 97 ? 8.815 -21.295 -16.896 1.00 58.25 97 PRO A N 1
ATOM 754 C CA . PRO A 1 97 ? 7.814 -22.350 -16.910 1.00 58.25 97 PRO A CA 1
ATOM 755 C C . PRO A 1 97 ? 8.027 -23.215 -18.161 1.00 58.25 97 PRO A C 1
ATOM 757 O O . PRO A 1 97 ? 8.264 -22.683 -19.250 1.00 58.25 97 PRO A O 1
ATOM 760 N N . ALA A 1 98 ? 8.002 -24.535 -17.958 1.00 60.88 98 ALA A N 1
ATOM 761 C CA . ALA A 1 98 ? 8.181 -25.554 -18.994 1.00 60.88 98 ALA A CA 1
ATOM 762 C C . ALA A 1 98 ? 7.160 -25.445 -20.139 1.00 60.88 98 ALA A C 1
ATOM 764 O O . ALA A 1 98 ? 6.004 -25.040 -19.873 1.00 60.88 98 ALA A O 1
#

Secondary structure (DSSP, 8-state):
---PPPP-------PPP---SSPPEEEE-TTS-EEEEEPPHHHHHHHHHHHHHHS-GGGS-HHHHHHHHHHHHHHHHHS-SPPPPHHHHHHHHT----

Radius of gyration: 20.77 Å; chains: 1; bounding box: 43×49×54 Å

Foldseek 3Di:
DDDDDDPDPPDPPPDPPLDAPDDWDFDADPVRHTDDTHGDPVSVLVVLVVCVVPPDLVPDDPVSNVVNVVSVVVVVVVPPDDDDDPQVVCVVVVNDDD